Protein AF-X1MD65-F1 (afdb_monomer_lite)

Sequence (171 aa):
YKVIEGMVQEEEEKFIIIRPSGYHVSTRTSTGLEPIYVENWLPKVFAVSFVQEEMTKIQGGQSITKLEKDPKVLLIYIEVMGRELTQPKITFGIVYNIKSKRKQYYKFEHFMGSFIYSGKKIFQNISKVDYEDTYFSLKGKFKQINLFSIENSNDIREKIVEPMLKLYRKS

Structure (mmCIF, N/CA/C/O backbone):
data_AF-X1MD65-F1
#
_entry.id   AF-X1MD65-F1
#
loop_
_atom_site.group_PDB
_atom_site.id
_atom_site.type_symbol
_atom_site.label_atom_id
_atom_site.label_alt_id
_atom_site.label_comp_id
_atom_site.label_asym_id
_atom_site.label_entity_id
_atom_site.label_seq_id
_atom_site.pdbx_PDB_ins_code
_atom_site.Cartn_x
_atom_site.Cartn_y
_atom_site.Cartn_z
_atom_site.occupancy
_atom_site.B_iso_or_equiv
_atom_site.auth_seq_id
_atom_site.auth_comp_id
_atom_site.auth_asym_id
_atom_site.auth_atom_id
_atom_site.pdbx_PDB_model_num
ATOM 1 N N . TYR A 1 1 ? 6.211 8.545 -5.803 1.00 78.50 1 TYR A N 1
ATOM 2 C CA . TYR A 1 1 ? 5.170 8.575 -4.752 1.00 78.50 1 TYR A CA 1
ATOM 3 C C . TYR A 1 1 ? 4.662 9.988 -4.455 1.00 78.50 1 TYR A C 1
ATOM 5 O O . TYR A 1 1 ? 3.467 10.114 -4.266 1.00 78.50 1 TYR A O 1
ATOM 13 N N . LYS A 1 2 ? 5.493 11.048 -4.461 1.00 89.62 2 LYS A N 1
ATOM 14 C CA . LYS A 1 2 ? 5.031 12.438 -4.233 1.00 89.62 2 LYS A CA 1
ATOM 15 C C . LYS A 1 2 ? 3.969 12.941 -5.215 1.00 89.62 2 LYS A C 1
ATOM 17 O O . LYS A 1 2 ? 2.995 13.539 -4.791 1.00 89.62 2 LYS A O 1
ATOM 22 N N . VAL A 1 3 ? 4.117 12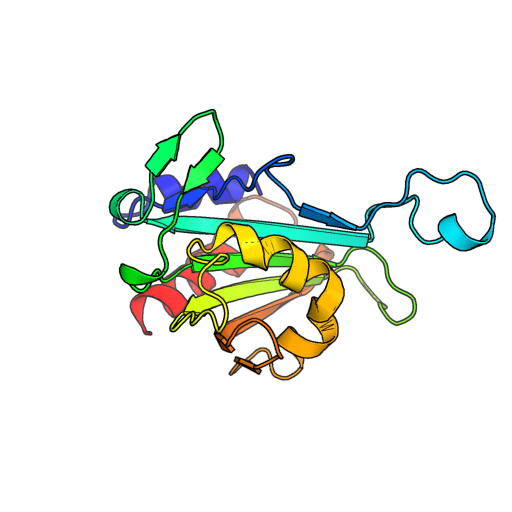.625 -6.501 1.00 91.31 3 VAL A N 1
ATOM 23 C CA . VAL A 1 3 ? 3.083 12.925 -7.507 1.00 91.31 3 VAL A CA 1
ATOM 24 C C . VAL A 1 3 ? 1.759 12.232 -7.161 1.00 91.31 3 VAL A C 1
ATOM 26 O O . VAL A 1 3 ? 0.706 12.848 -7.228 1.00 91.31 3 VAL A O 1
ATOM 29 N N . ILE A 1 4 ? 1.824 10.972 -6.718 1.00 94.19 4 ILE A N 1
ATOM 30 C CA . ILE A 1 4 ? 0.642 10.208 -6.300 1.00 94.19 4 ILE A CA 1
ATOM 31 C C . ILE A 1 4 ? 0.008 10.827 -5.053 1.00 94.19 4 ILE A C 1
ATOM 33 O O . ILE A 1 4 ? -1.204 10.954 -5.029 1.00 94.19 4 ILE A O 1
ATOM 37 N N . GLU A 1 5 ? 0.811 11.227 -4.059 1.00 93.62 5 GLU A N 1
ATOM 38 C CA . GLU A 1 5 ? 0.346 11.919 -2.845 1.00 93.62 5 GLU A CA 1
ATOM 39 C C . GLU A 1 5 ? -0.488 13.155 -3.195 1.00 93.62 5 GLU A C 1
ATOM 41 O O . GLU A 1 5 ? -1.608 13.262 -2.713 1.00 93.62 5 GLU A O 1
ATOM 46 N N . GLY A 1 6 ? 0.013 14.023 -4.085 1.00 94.38 6 GLY A N 1
ATOM 47 C CA . GLY A 1 6 ? -0.738 15.196 -4.547 1.00 94.38 6 GLY A CA 1
ATOM 48 C C . GLY A 1 6 ? -2.056 14.817 -5.226 1.00 94.38 6 GLY A C 1
ATOM 49 O O . GLY A 1 6 ? -3.103 15.332 -4.855 1.00 94.38 6 GLY A O 1
ATOM 50 N N . MET A 1 7 ? -2.024 13.842 -6.142 1.00 96.31 7 MET A N 1
ATOM 51 C CA . MET A 1 7 ? -3.225 13.391 -6.855 1.00 96.31 7 MET A CA 1
ATOM 52 C C . MET A 1 7 ? -4.295 12.824 -5.914 1.00 96.31 7 MET A C 1
ATOM 54 O O . MET A 1 7 ? -5.458 13.172 -6.046 1.00 96.31 7 MET A O 1
ATOM 58 N N . VAL A 1 8 ? -3.930 11.960 -4.958 1.00 96.31 8 VAL A N 1
ATOM 59 C CA . VAL A 1 8 ? -4.918 11.340 -4.051 1.00 96.31 8 VAL A CA 1
ATOM 60 C C . VAL A 1 8 ? -5.407 12.292 -2.955 1.00 96.31 8 VAL A C 1
ATOM 62 O O . VAL A 1 8 ? -6.457 12.051 -2.363 1.00 96.31 8 VAL A O 1
ATOM 65 N N . GLN A 1 9 ? -4.667 13.364 -2.674 1.00 94.88 9 GLN A N 1
ATOM 66 C CA . GLN A 1 9 ? -5.082 14.401 -1.731 1.00 94.88 9 GLN A CA 1
ATOM 67 C C . GLN A 1 9 ? -6.173 15.313 -2.319 1.00 94.88 9 GLN A C 1
ATOM 69 O O . GLN A 1 9 ? -6.990 15.842 -1.567 1.00 94.88 9 GLN A O 1
ATOM 74 N N . GLU A 1 10 ? -6.199 15.480 -3.644 1.00 94.31 10 GLU A N 1
ATOM 75 C CA . GLU A 1 10 ? -7.196 16.280 -4.373 1.00 94.31 10 GLU A CA 1
ATOM 76 C C . GLU A 1 10 ? -8.529 15.543 -4.602 1.00 94.31 10 GLU A C 1
ATOM 78 O O . GLU A 1 10 ? -9.516 16.158 -5.005 1.00 94.31 10 GLU A O 1
ATOM 83 N N . GLU A 1 11 ? -8.580 14.236 -4.337 1.00 95.62 11 GLU A N 1
ATOM 84 C CA . GLU A 1 11 ? -9.798 13.431 -4.456 1.00 95.62 11 GLU A CA 1
ATOM 85 C C . GLU A 1 11 ? -10.788 13.717 -3.314 1.00 95.62 11 GLU A C 1
ATOM 87 O O . GLU A 1 11 ? -10.408 14.155 -2.226 1.00 95.62 11 GLU A O 1
ATOM 92 N N . GLU A 1 12 ? -12.070 13.414 -3.538 1.00 93.12 12 GLU A N 1
ATOM 93 C CA . GLU A 1 12 ? -13.157 13.638 -2.571 1.00 93.12 12 GLU A CA 1
ATOM 94 C C . GLU A 1 12 ? -12.868 13.004 -1.200 1.00 93.12 12 GLU A C 1
ATOM 96 O O . GLU A 1 12 ? -13.140 13.600 -0.158 1.00 93.12 12 GLU A O 1
ATOM 101 N N . GLU A 1 13 ? -12.254 11.820 -1.199 1.00 94.56 13 GLU A N 1
ATOM 102 C CA . GLU A 1 13 ? -11.898 11.084 0.011 1.00 94.56 13 GLU A CA 1
ATOM 103 C C . GLU A 1 13 ? -10.711 11.678 0.795 1.00 94.56 13 GLU A C 1
ATOM 105 O O . GLU A 1 13 ? -10.462 11.238 1.920 1.00 94.56 13 GLU A O 1
ATOM 110 N N . LYS A 1 14 ? -9.978 12.649 0.224 1.00 95.00 14 LYS A N 1
ATOM 111 C CA . LYS A 1 14 ? -8.849 13.372 0.842 1.00 95.00 14 LYS A CA 1
ATOM 112 C C . LYS A 1 14 ? -7.846 12.445 1.527 1.00 95.00 14 LYS A C 1
ATOM 114 O O . LYS A 1 14 ? -7.725 12.384 2.755 1.00 95.00 14 LYS A O 1
ATOM 119 N N . PHE A 1 15 ? -7.118 11.679 0.723 1.00 97.25 15 PHE A N 1
ATOM 120 C CA . PHE A 1 15 ? -6.128 10.752 1.254 1.00 97.25 15 PHE A CA 1
ATOM 121 C C . PHE A 1 15 ? -4.872 11.484 1.737 1.00 97.25 15 PHE A C 1
ATOM 123 O O . PHE A 1 15 ? -4.360 12.383 1.074 1.00 97.25 15 PHE A O 1
ATOM 130 N N . ILE A 1 16 ? -4.316 11.025 2.858 1.00 95.50 16 ILE A N 1
ATOM 131 C CA . ILE A 1 16 ? -3.024 11.475 3.378 1.00 95.50 16 ILE A CA 1
ATOM 132 C C . ILE A 1 16 ? -2.036 10.312 3.463 1.00 95.50 16 ILE A C 1
ATOM 134 O O . ILE A 1 16 ? -2.413 9.154 3.669 1.00 95.50 16 ILE A O 1
ATOM 138 N N . ILE A 1 17 ? -0.745 10.616 3.315 1.00 94.94 17 ILE A N 1
ATOM 139 C CA . ILE A 1 17 ? 0.322 9.617 3.423 1.00 94.94 17 ILE A CA 1
ATOM 140 C C . ILE A 1 17 ? 0.440 9.078 4.855 1.00 94.94 17 ILE A C 1
ATOM 142 O O . ILE A 1 17 ? 0.455 9.829 5.834 1.00 94.94 17 ILE A O 1
ATOM 146 N N . ILE A 1 18 ? 0.591 7.762 4.974 1.00 93.44 18 ILE A N 1
ATOM 147 C CA . ILE A 1 18 ? 0.883 7.086 6.236 1.00 93.44 18 ILE A CA 1
ATOM 148 C C . ILE A 1 18 ? 2.377 7.200 6.548 1.00 93.44 18 ILE A C 1
ATOM 150 O O . ILE A 1 18 ? 3.231 6.832 5.742 1.00 93.44 18 ILE A O 1
ATOM 154 N N . ARG A 1 19 ? 2.694 7.675 7.754 1.00 89.56 19 ARG A N 1
ATOM 155 C CA . ARG A 1 19 ? 4.054 7.937 8.236 1.00 89.56 19 ARG A CA 1
ATOM 156 C C . ARG A 1 19 ? 4.374 7.013 9.421 1.00 89.56 19 ARG A C 1
ATOM 158 O O . ARG A 1 19 ? 4.054 7.374 10.555 1.00 89.56 19 ARG A O 1
ATOM 165 N N . PRO A 1 20 ? 4.958 5.820 9.203 1.00 83.69 20 PRO A N 1
ATOM 166 C CA . PRO A 1 20 ? 5.373 4.961 10.310 1.00 83.69 20 PRO A CA 1
ATOM 167 C C . PRO A 1 20 ? 6.520 5.604 11.111 1.00 83.69 20 PRO A C 1
ATOM 169 O O . PRO A 1 20 ? 7.155 6.554 10.655 1.00 83.69 20 PRO A O 1
ATOM 172 N N . SER A 1 21 ? 6.797 5.097 12.319 1.00 69.19 21 SER A N 1
ATOM 173 C CA . SER A 1 21 ? 7.938 5.550 13.128 1.00 69.19 21 SER A CA 1
ATOM 174 C C . SER A 1 21 ? 9.250 5.326 12.370 1.00 69.19 21 SER A C 1
ATOM 176 O O . SER A 1 21 ? 9.605 4.178 12.102 1.00 69.19 21 SER A O 1
ATOM 178 N N . GLY A 1 22 ? 9.958 6.407 12.031 1.00 63.12 22 GLY A N 1
ATOM 179 C CA . GLY A 1 22 ? 11.156 6.375 11.189 1.00 63.12 22 GLY A CA 1
ATOM 180 C C . GLY A 1 22 ? 10.906 7.015 9.822 1.00 63.12 22 GLY A C 1
ATOM 181 O O . GLY A 1 22 ? 10.607 8.204 9.742 1.00 63.12 22 GLY A O 1
ATOM 182 N N . TYR A 1 23 ? 11.052 6.243 8.742 1.00 50.84 23 TYR A N 1
ATOM 183 C CA . TYR A 1 23 ? 10.967 6.747 7.368 1.00 50.84 23 TYR A CA 1
ATOM 184 C C . TYR A 1 23 ? 9.537 6.726 6.807 1.00 50.84 23 TYR A C 1
ATOM 186 O O . TYR A 1 23 ? 8.814 5.743 6.949 1.00 50.84 23 TYR A O 1
ATOM 194 N N . HIS A 1 24 ? 9.158 7.780 6.072 1.00 51.72 24 HIS A N 1
ATOM 195 C CA . HIS A 1 24 ? 7.887 7.861 5.328 1.00 51.72 24 HIS A CA 1
ATOM 196 C C . HIS A 1 24 ? 7.744 6.800 4.228 1.00 51.72 24 HIS A C 1
ATOM 198 O O . HIS A 1 24 ? 6.638 6.491 3.795 1.00 51.72 24 HIS A O 1
ATOM 204 N N . VAL A 1 25 ? 8.871 6.253 3.776 1.00 56.94 25 VAL A N 1
ATOM 205 C CA . VAL A 1 25 ? 8.947 5.137 2.843 1.00 56.94 25 VAL A CA 1
ATOM 206 C C . VAL A 1 25 ? 9.687 4.031 3.559 1.00 56.94 25 VAL A C 1
ATOM 208 O O . VAL A 1 25 ? 10.818 4.226 4.000 1.00 56.94 25 VAL A O 1
ATOM 211 N N . SER A 1 26 ? 9.058 2.874 3.694 1.00 56.16 26 SER A N 1
ATOM 212 C CA . SER A 1 26 ? 9.741 1.747 4.302 1.00 56.16 26 SER A CA 1
ATOM 213 C C . SER A 1 26 ? 10.633 1.084 3.238 1.00 56.16 26 SER A C 1
ATOM 215 O O . SER A 1 26 ? 10.163 0.782 2.137 1.00 56.16 26 SER A O 1
ATOM 217 N N . THR A 1 27 ? 11.905 0.846 3.569 1.00 55.31 27 THR A N 1
ATOM 218 C CA . THR A 1 27 ? 12.913 0.238 2.685 1.00 55.31 27 THR A CA 1
ATOM 219 C C . THR A 1 27 ? 13.528 -1.012 3.315 1.00 55.31 27 THR A C 1
ATOM 221 O O . THR A 1 27 ? 13.577 -1.152 4.536 1.00 55.31 27 THR A O 1
ATOM 224 N N . ARG A 1 28 ? 14.019 -1.942 2.484 1.00 57.75 28 ARG A N 1
ATOM 225 C CA . ARG A 1 28 ? 14.876 -3.053 2.933 1.00 57.75 28 ARG A CA 1
ATOM 226 C C . ARG A 1 28 ? 16.335 -2.691 2.688 1.00 57.75 28 ARG A C 1
ATOM 228 O O . ARG A 1 28 ? 16.790 -2.836 1.555 1.00 57.75 28 ARG A O 1
ATOM 235 N N . THR A 1 29 ? 17.042 -2.257 3.731 1.00 51.66 29 THR A N 1
ATOM 236 C CA . THR A 1 29 ? 18.491 -2.004 3.689 1.00 51.66 29 THR A CA 1
ATOM 237 C C . THR A 1 29 ? 19.209 -2.543 4.934 1.00 51.66 29 THR A C 1
ATOM 239 O O . THR A 1 29 ? 18.603 -2.615 6.000 1.00 51.66 29 THR A O 1
ATOM 242 N N . SER A 1 30 ? 20.485 -2.922 4.818 1.00 52.06 30 SER A N 1
ATOM 243 C CA . SER A 1 30 ? 21.383 -3.250 5.940 1.00 52.06 30 SER A CA 1
ATOM 244 C C . SER A 1 30 ? 22.492 -2.205 6.059 1.00 52.06 30 SER A C 1
ATOM 246 O O . SER A 1 30 ? 22.954 -1.688 5.045 1.00 52.06 30 SER A O 1
ATOM 248 N N . THR A 1 31 ? 22.928 -1.922 7.287 1.00 54.22 31 THR A N 1
ATOM 249 C CA . THR A 1 31 ? 24.040 -1.009 7.609 1.00 54.22 31 THR A CA 1
ATOM 250 C C . THR A 1 31 ? 25.363 -1.735 7.887 1.00 54.22 31 THR A C 1
ATOM 252 O O . THR A 1 31 ? 26.364 -1.081 8.162 1.00 54.22 31 THR A O 1
ATOM 255 N N . GLY A 1 32 ? 25.385 -3.073 7.867 1.00 53.84 32 GLY A N 1
ATOM 256 C CA . GLY A 1 32 ? 26.583 -3.862 8.172 1.00 53.84 32 GLY A CA 1
ATOM 257 C C . GLY A 1 32 ? 27.540 -3.964 6.982 1.00 53.84 32 GLY A C 1
ATOM 258 O O . GLY A 1 32 ? 27.101 -4.215 5.862 1.00 53.84 32 GLY A O 1
ATOM 259 N N . LEU A 1 33 ? 28.845 -3.809 7.230 1.00 62.25 33 LEU A N 1
ATOM 260 C CA . LEU A 1 33 ? 29.905 -3.894 6.210 1.00 62.25 33 LEU A CA 1
ATOM 261 C C . LEU A 1 33 ? 30.326 -5.336 5.868 1.00 62.25 33 LEU A C 1
ATOM 263 O O . LEU A 1 33 ? 31.191 -5.555 5.024 1.00 62.25 33 LEU A O 1
ATOM 267 N N . GLU A 1 34 ? 29.730 -6.328 6.526 1.00 68.19 34 GLU A N 1
ATOM 268 C CA . GLU A 1 34 ? 30.048 -7.739 6.321 1.00 68.19 34 GLU A CA 1
ATOM 269 C C . GLU A 1 34 ? 29.556 -8.230 4.945 1.00 68.19 34 GLU A C 1
ATOM 271 O O . GLU A 1 34 ? 28.455 -7.859 4.522 1.00 68.19 34 GLU A O 1
ATOM 276 N N . PRO A 1 35 ? 30.299 -9.128 4.263 1.00 67.69 35 PRO A N 1
ATOM 277 C CA . PRO A 1 35 ? 29.924 -9.656 2.947 1.00 67.69 35 PRO A CA 1
ATOM 278 C C . PRO A 1 35 ? 28.499 -10.224 2.872 1.00 67.69 35 PRO A C 1
ATOM 280 O O . PRO A 1 35 ? 27.831 -10.100 1.847 1.00 67.69 35 PRO A O 1
ATOM 283 N N . ILE A 1 36 ? 27.998 -10.794 3.974 1.00 67.50 36 ILE A N 1
ATOM 284 C CA . ILE A 1 36 ? 26.637 -11.344 4.069 1.00 67.50 36 ILE A CA 1
ATOM 285 C C . ILE A 1 36 ? 25.541 -10.270 3.949 1.00 67.50 36 ILE A C 1
ATOM 287 O O . ILE A 1 36 ? 24.414 -10.567 3.552 1.00 67.50 36 ILE A O 1
ATOM 291 N N . TYR A 1 37 ? 25.860 -9.009 4.245 1.00 64.56 37 TYR A N 1
ATOM 292 C CA . TYR A 1 37 ? 24.922 -7.890 4.196 1.00 64.56 37 TYR A CA 1
ATOM 293 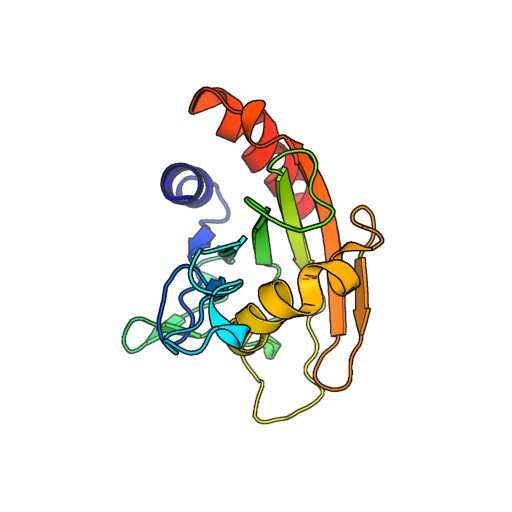C C . TYR A 1 37 ? 25.018 -7.047 2.933 1.00 64.56 37 TYR A C 1
ATOM 295 O O . TYR A 1 37 ? 24.114 -6.239 2.707 1.00 64.56 37 TYR A O 1
ATOM 303 N N . VAL A 1 38 ? 26.028 -7.274 2.088 1.00 64.00 38 VAL A N 1
ATOM 304 C CA . VAL A 1 38 ? 26.219 -6.569 0.809 1.00 64.00 38 VAL A CA 1
ATOM 305 C C . VAL A 1 38 ? 24.959 -6.635 -0.046 1.00 64.00 38 VAL A C 1
ATOM 307 O O . VAL A 1 38 ? 24.533 -5.635 -0.623 1.00 64.00 38 VAL A O 1
ATOM 310 N N . GLU A 1 39 ? 24.279 -7.786 -0.062 1.00 65.25 39 GLU A N 1
ATOM 311 C CA . GLU A 1 39 ? 23.039 -7.921 -0.822 1.00 65.25 39 GLU A CA 1
ATOM 312 C C . GLU A 1 39 ? 21.917 -7.000 -0.323 1.00 65.25 39 GLU A C 1
ATOM 314 O O . GLU A 1 39 ? 20.957 -6.800 -1.053 1.00 65.25 39 GLU A O 1
ATOM 319 N N . ASN A 1 40 ? 21.992 -6.444 0.886 1.00 67.69 40 ASN A N 1
ATOM 320 C CA . ASN A 1 40 ? 21.001 -5.531 1.452 1.00 67.69 40 ASN A CA 1
ATOM 321 C C . ASN A 1 40 ? 21.493 -4.072 1.482 1.00 67.69 40 ASN A C 1
ATOM 323 O O . ASN A 1 40 ? 20.820 -3.241 2.073 1.00 67.69 40 ASN A O 1
ATOM 327 N N . TRP A 1 41 ? 22.627 -3.712 0.878 1.00 68.75 41 TRP A N 1
ATOM 328 C CA . TRP A 1 41 ? 23.067 -2.306 0.856 1.00 68.75 41 TRP A CA 1
ATOM 329 C C . TRP A 1 41 ? 22.190 -1.416 -0.028 1.00 68.75 41 TRP A C 1
ATOM 331 O O . TRP A 1 41 ? 21.997 -0.239 0.269 1.00 68.75 41 TRP A O 1
ATOM 341 N N . LEU A 1 42 ? 21.620 -1.979 -1.096 1.00 69.88 42 LEU A N 1
ATOM 342 C CA 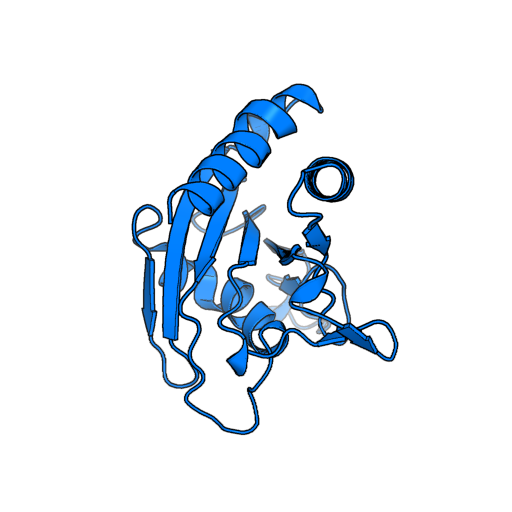. LEU A 1 42 ? 20.725 -1.257 -1.994 1.00 69.88 42 LEU A CA 1
ATOM 343 C C . LEU A 1 42 ? 19.255 -1.465 -1.604 1.00 69.88 42 LEU A C 1
ATOM 345 O O . LEU A 1 42 ? 18.850 -2.605 -1.346 1.00 69.88 42 LEU A O 1
ATOM 349 N N . PRO A 1 43 ? 18.425 -0.406 -1.621 1.00 69.19 43 PRO A N 1
ATOM 350 C CA . PRO A 1 43 ? 16.985 -0.543 -1.462 1.00 69.19 43 PRO A CA 1
ATOM 351 C C . PRO A 1 43 ? 16.398 -1.421 -2.572 1.00 69.19 43 PRO A C 1
ATOM 353 O O . PRO A 1 43 ? 16.385 -1.054 -3.745 1.00 69.19 43 PRO A O 1
ATOM 356 N N . LYS A 1 44 ? 15.882 -2.592 -2.199 1.00 82.19 44 LYS A N 1
ATOM 357 C CA . LYS A 1 44 ? 15.238 -3.517 -3.151 1.00 82.19 44 LYS A CA 1
ATOM 358 C C . LYS A 1 44 ? 13.761 -3.225 -3.361 1.00 82.19 44 LYS A C 1
ATOM 360 O O . LYS A 1 44 ? 13.203 -3.524 -4.416 1.00 82.19 44 LYS A O 1
ATOM 365 N N . VAL A 1 45 ? 13.135 -2.699 -2.315 1.00 87.12 45 VAL A N 1
ATOM 366 C CA . VAL A 1 45 ? 11.690 -2.612 -2.168 1.00 87.12 45 VAL A CA 1
ATOM 367 C C . VAL A 1 45 ? 11.332 -1.322 -1.451 1.00 87.12 45 VAL A C 1
ATOM 369 O O . VAL A 1 45 ? 11.966 -0.980 -0.451 1.00 87.12 45 VAL A O 1
ATOM 372 N N . PHE A 1 46 ? 10.281 -0.668 -1.935 1.00 88.19 46 PHE A N 1
ATOM 373 C CA . PHE A 1 46 ? 9.669 0.499 -1.316 1.00 88.19 46 PHE A CA 1
ATOM 374 C C . PHE A 1 46 ? 8.184 0.238 -1.098 1.00 88.19 46 PHE A C 1
ATOM 376 O O . PHE A 1 46 ? 7.499 -0.225 -2.008 1.00 88.19 46 PHE A O 1
ATOM 383 N N . ALA A 1 47 ? 7.678 0.572 0.085 1.00 91.94 47 ALA A N 1
ATOM 384 C CA . ALA A 1 47 ? 6.248 0.555 0.371 1.00 91.94 47 ALA A CA 1
ATOM 385 C C . ALA A 1 47 ? 5.786 1.943 0.820 1.00 91.94 47 ALA A C 1
ATOM 387 O O . ALA A 1 47 ? 6.395 2.548 1.708 1.00 91.94 47 ALA A O 1
ATOM 388 N N . VAL A 1 48 ? 4.713 2.434 0.201 1.00 93.94 48 VAL A N 1
ATOM 389 C CA . VAL A 1 48 ? 4.057 3.703 0.530 1.00 93.94 48 VAL A CA 1
ATOM 390 C C . VAL A 1 48 ? 2.563 3.462 0.636 1.00 93.94 48 VAL A C 1
ATOM 392 O O . VAL A 1 48 ? 1.983 2.804 -0.227 1.00 93.94 48 VAL A O 1
ATOM 395 N N . SER A 1 49 ? 1.948 4.020 1.673 1.00 96.00 49 SER A N 1
ATOM 396 C CA . SER A 1 49 ? 0.531 3.821 1.950 1.00 96.00 49 SER A CA 1
ATOM 397 C C . SER A 1 49 ? -0.182 5.144 2.178 1.00 96.00 49 SER A C 1
ATOM 399 O O . SER A 1 49 ? 0.416 6.088 2.695 1.00 96.00 49 SER A O 1
ATOM 401 N N . PHE A 1 50 ? -1.465 5.190 1.833 1.00 97.00 50 PHE A N 1
ATOM 402 C CA . PHE A 1 50 ? -2.335 6.344 2.025 1.00 97.00 50 PHE A CA 1
ATOM 403 C C . PHE A 1 50 ? -3.648 5.910 2.661 1.00 97.00 50 PHE A C 1
ATOM 405 O O . PHE A 1 50 ? -4.149 4.816 2.401 1.00 97.00 50 PHE A O 1
ATOM 412 N N . VAL A 1 51 ? -4.220 6.771 3.487 1.00 97.19 51 VAL A N 1
ATOM 413 C CA . VAL A 1 51 ? -5.511 6.539 4.139 1.00 97.19 51 VAL A CA 1
ATOM 414 C C . VAL A 1 51 ? -6.298 7.840 4.149 1.00 97.19 51 VAL A C 1
ATOM 416 O O . VAL A 1 51 ? -5.696 8.910 4.097 1.00 97.19 51 VAL A O 1
ATOM 419 N N . GLN A 1 52 ? -7.625 7.759 4.192 1.00 96.88 52 GLN A N 1
ATOM 420 C CA . GLN A 1 52 ? -8.468 8.940 4.372 1.00 96.88 52 GLN A CA 1
ATOM 421 C C . GLN A 1 52 ? -8.046 9.716 5.619 1.00 96.88 52 GLN A C 1
ATOM 423 O O . GLN A 1 52 ? -7.765 9.116 6.664 1.00 96.88 52 GLN A O 1
ATOM 428 N N . GLU A 1 53 ? -8.023 11.041 5.505 1.00 94.62 53 GLU A N 1
ATOM 429 C CA . GLU A 1 53 ? -7.572 11.939 6.567 1.00 94.62 53 GLU A CA 1
ATOM 430 C C . GLU A 1 53 ? -8.264 11.657 7.911 1.00 94.62 53 GLU A C 1
ATOM 432 O O . GLU A 1 53 ? -7.607 11.530 8.943 1.00 94.62 53 GLU A O 1
ATOM 437 N N . GLU A 1 54 ? -9.579 11.436 7.897 1.00 94.69 54 GLU A N 1
ATOM 438 C CA . GLU A 1 54 ? -10.392 11.170 9.092 1.00 94.69 54 GLU A CA 1
ATOM 439 C C . GLU A 1 54 ? -10.049 9.857 9.827 1.00 94.69 54 GLU A C 1
ATOM 441 O O . GLU A 1 54 ? -10.321 9.687 11.027 1.00 94.69 54 GLU A O 1
ATOM 446 N N . MET A 1 55 ? -9.413 8.910 9.134 1.00 95.38 55 MET A N 1
ATOM 447 C CA . MET A 1 55 ? -9.082 7.585 9.666 1.00 95.38 55 MET A CA 1
ATOM 448 C C . MET A 1 55 ? -7.782 7.579 10.463 1.00 95.38 55 MET A C 1
ATOM 450 O O . MET A 1 55 ? -7.519 6.637 11.216 1.00 95.38 55 MET A O 1
ATOM 454 N N . THR A 1 56 ? -6.991 8.642 10.369 1.00 95.44 56 THR A N 1
ATOM 455 C CA . THR A 1 56 ? -5.688 8.731 11.019 1.00 95.44 56 THR A CA 1
ATOM 456 C C . THR A 1 56 ? -5.525 10.045 11.774 1.00 95.44 56 THR A C 1
ATOM 458 O O . THR A 1 56 ? -6.349 10.951 11.707 1.00 95.44 56 THR A O 1
ATOM 461 N N . LYS A 1 57 ? -4.480 10.119 12.590 1.00 94.94 57 LYS A N 1
ATOM 462 C CA . LYS A 1 57 ? -4.052 11.346 13.262 1.00 94.94 57 LYS A CA 1
ATOM 463 C C . LYS A 1 57 ? -2.545 11.436 13.155 1.00 94.94 57 LYS A C 1
ATOM 465 O O . LYS A 1 57 ? -1.866 10.414 13.241 1.00 94.94 57 LYS A O 1
ATOM 470 N N . ILE A 1 58 ? -2.031 12.650 13.012 1.00 91.62 58 ILE A N 1
ATOM 471 C CA . ILE A 1 58 ? -0.592 12.894 13.031 1.00 91.62 58 ILE A CA 1
ATOM 472 C C . ILE A 1 58 ? -0.197 13.301 14.451 1.00 91.62 58 ILE A C 1
ATOM 474 O O . ILE A 1 58 ? -0.696 14.291 14.978 1.00 91.62 58 ILE A O 1
ATOM 478 N N . GLN A 1 59 ? 0.703 12.543 15.074 1.00 89.44 59 GLN A N 1
ATOM 479 C CA . GLN A 1 59 ? 1.241 12.835 16.401 1.00 89.44 59 GLN A CA 1
ATOM 480 C C . GLN A 1 59 ? 2.753 12.607 16.393 1.00 89.44 59 GLN A C 1
ATOM 482 O O . GLN A 1 59 ? 3.226 11.544 15.995 1.00 89.44 59 GLN A O 1
ATOM 487 N N . GLY A 1 60 ? 3.528 13.621 16.796 1.00 84.88 60 GLY A N 1
ATOM 488 C CA . GLY A 1 60 ? 4.996 13.545 16.789 1.00 84.88 60 GLY A CA 1
ATOM 489 C C . GLY A 1 60 ? 5.589 13.239 15.405 1.00 84.88 60 GLY A C 1
ATOM 490 O O . GLY A 1 60 ? 6.566 12.505 15.306 1.00 84.88 60 GLY A O 1
ATOM 491 N N . GLY A 1 61 ? 4.951 13.724 14.331 1.00 84.44 61 GLY A N 1
ATOM 492 C CA . GLY A 1 61 ? 5.365 13.474 12.942 1.00 84.44 61 GLY A CA 1
ATOM 493 C C . GLY A 1 61 ? 4.990 12.096 12.378 1.00 84.44 61 GLY A C 1
ATOM 494 O O . GLY A 1 61 ? 5.225 11.846 11.195 1.00 84.44 61 GLY A O 1
ATOM 495 N N . GLN A 1 62 ? 4.377 11.226 13.183 1.00 89.69 62 GLN A N 1
ATOM 496 C CA . GLN A 1 62 ? 3.941 9.888 12.782 1.00 89.69 62 GLN A CA 1
ATOM 497 C C . GLN A 1 62 ? 2.430 9.832 12.586 1.00 89.69 62 GLN A C 1
ATOM 499 O O . GLN A 1 62 ? 1.682 10.514 13.285 1.00 89.69 62 GLN A O 1
ATOM 504 N N . SER A 1 63 ? 1.985 8.966 11.684 1.00 92.81 63 SER A N 1
ATOM 505 C CA . SER A 1 63 ? 0.580 8.599 11.557 1.00 92.81 63 SER A CA 1
ATOM 506 C C . SER A 1 63 ? 0.203 7.576 12.631 1.00 92.81 63 SER A C 1
ATOM 508 O O . SER A 1 63 ? 0.990 6.698 13.009 1.00 92.81 63 SER A O 1
ATOM 510 N N . ILE A 1 64 ? -1.015 7.709 13.145 1.00 94.94 64 ILE A N 1
ATOM 511 C CA . ILE A 1 64 ? -1.634 6.767 14.073 1.00 94.94 64 ILE A CA 1
ATOM 512 C C . ILE A 1 64 ? -2.977 6.353 13.480 1.00 94.94 64 ILE A C 1
ATOM 514 O O . ILE A 1 64 ? -4.026 6.926 13.786 1.00 94.94 64 ILE A O 1
ATOM 518 N N . THR A 1 65 ? -2.934 5.333 12.628 1.00 96.62 65 THR A N 1
ATOM 519 C CA . THR A 1 65 ? -4.113 4.787 11.951 1.00 96.62 65 THR A CA 1
ATOM 520 C C . THR A 1 65 ? -4.624 3.579 12.734 1.00 96.62 65 THR A C 1
ATOM 522 O O . THR A 1 65 ? -4.138 2.459 12.562 1.00 96.62 65 THR A O 1
ATOM 525 N N . LYS A 1 66 ? -5.566 3.805 13.658 1.00 96.19 66 LYS A N 1
ATOM 526 C CA . LYS A 1 66 ? -6.094 2.751 14.544 1.00 96.19 66 LYS A CA 1
ATOM 527 C C . LYS A 1 66 ? -6.878 1.697 13.759 1.00 96.19 66 LYS A C 1
ATOM 529 O O . LYS A 1 66 ? -7.776 2.047 13.000 1.00 96.19 66 LYS A O 1
ATOM 534 N N . LEU A 1 67 ? -6.605 0.418 14.022 1.00 95.69 67 LEU A N 1
ATOM 535 C CA . LEU A 1 67 ? -7.313 -0.698 13.375 1.00 95.69 67 LEU A CA 1
ATOM 536 C C . LEU A 1 67 ? -8.791 -0.788 13.772 1.00 95.69 67 LEU A C 1
ATOM 538 O O . LEU A 1 67 ? -9.596 -1.284 12.999 1.00 95.69 67 LEU A O 1
ATOM 542 N N . GLU A 1 68 ? -9.155 -0.285 14.954 1.00 92.81 68 GLU A N 1
ATOM 543 C CA . GLU A 1 68 ? -10.540 -0.248 15.456 1.00 92.81 68 GLU A CA 1
ATOM 544 C C . GLU A 1 68 ? -11.491 0.533 14.542 1.00 92.81 68 GLU A C 1
ATOM 546 O O . GLU A 1 68 ? -12.693 0.298 14.566 1.00 92.81 68 GLU A O 1
ATOM 551 N N . LYS A 1 69 ? -10.954 1.451 13.730 1.00 92.56 69 LYS A N 1
ATOM 552 C CA . LYS A 1 69 ? -11.729 2.188 12.732 1.00 92.56 69 LYS A CA 1
ATOM 553 C C . LYS A 1 69 ? -11.986 1.381 11.452 1.00 92.56 69 LYS A C 1
ATOM 555 O O . LYS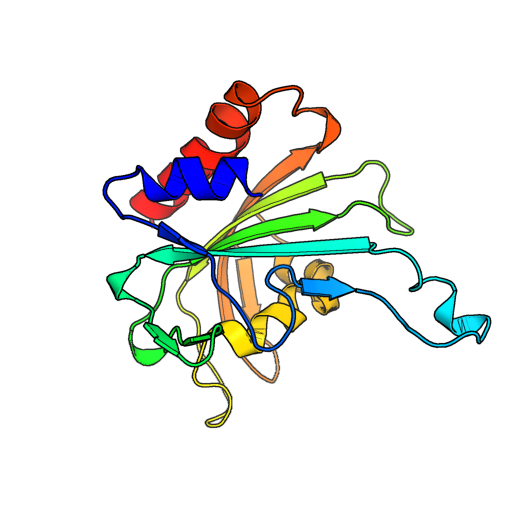 A 1 69 ? -12.607 1.912 10.550 1.00 92.56 69 LYS A O 1
ATOM 560 N N . ASP A 1 70 ? -11.474 0.154 11.348 1.00 94.81 70 ASP A N 1
ATOM 561 C CA . ASP A 1 70 ? -11.442 -0.655 10.120 1.00 94.81 70 ASP A CA 1
ATOM 562 C C . ASP A 1 70 ? -10.905 0.126 8.899 1.00 94.81 70 ASP A C 1
ATOM 564 O O . ASP A 1 70 ? -11.607 0.348 7.910 1.00 94.81 70 ASP A O 1
ATOM 568 N N . PRO A 1 71 ? -9.653 0.623 8.964 1.00 95.88 71 PRO A N 1
ATOM 569 C CA . PRO A 1 71 ? -9.110 1.470 7.915 1.00 95.88 71 PRO A CA 1
ATOM 570 C C . PRO A 1 71 ? -8.949 0.704 6.598 1.00 95.88 71 PRO A C 1
ATOM 572 O O . PRO A 1 71 ? -8.282 -0.333 6.532 1.00 95.88 71 PRO A O 1
ATOM 575 N N . LYS A 1 72 ? -9.481 1.285 5.519 1.00 96.75 72 LYS A N 1
ATOM 576 C CA . LYS A 1 72 ? -9.158 0.906 4.141 1.00 96.75 72 LYS A CA 1
ATOM 577 C C . LYS A 1 72 ? -7.978 1.751 3.660 1.00 96.75 72 LYS A C 1
ATOM 579 O O . LYS A 1 72 ? -8.054 2.977 3.636 1.00 96.75 72 LYS A O 1
ATOM 584 N N . VAL A 1 73 ? -6.887 1.092 3.288 1.00 97.56 73 VAL A N 1
ATOM 585 C CA . VAL A 1 73 ? -5.595 1.726 2.996 1.00 97.56 73 VAL A CA 1
ATOM 586 C C . VAL A 1 73 ? -5.234 1.516 1.532 1.00 97.56 73 VAL A C 1
ATOM 588 O O . VAL A 1 73 ? -5.268 0.390 1.040 1.00 97.56 73 VAL A O 1
ATOM 591 N N . LEU A 1 74 ? -4.852 2.585 0.839 1.00 98.19 74 LEU A N 1
ATOM 592 C CA . LEU A 1 74 ? -4.199 2.496 -0.464 1.00 98.19 74 LEU A CA 1
ATOM 593 C C . LEU A 1 74 ? -2.742 2.105 -0.234 1.00 98.19 74 LEU A C 1
ATOM 595 O O . LEU A 1 74 ? -2.066 2.743 0.568 1.00 98.19 74 LEU A O 1
ATOM 599 N N . LEU A 1 75 ? -2.247 1.083 -0.923 1.00 97.25 75 LEU A N 1
ATOM 600 C CA . LEU A 1 75 ? -0.868 0.619 -0.794 1.00 97.25 75 LEU A CA 1
ATOM 601 C C . LEU A 1 75 ? -0.214 0.563 -2.169 1.00 97.25 75 LEU A C 1
ATOM 603 O O . LEU A 1 75 ? -0.757 -0.025 -3.104 1.00 97.25 75 LEU A O 1
ATOM 607 N N . ILE A 1 76 ? 0.985 1.130 -2.256 1.00 96.62 76 ILE A N 1
ATOM 608 C CA . ILE A 1 76 ? 1.878 1.051 -3.406 1.00 96.62 76 ILE A CA 1
ATOM 609 C C . ILE A 1 76 ? 3.176 0.395 -2.953 1.00 96.62 76 ILE A C 1
ATOM 611 O O . ILE A 1 76 ? 3.838 0.846 -2.020 1.00 96.62 76 ILE A O 1
ATOM 615 N N . TYR A 1 77 ? 3.537 -0.670 -3.647 1.00 94.69 77 TYR A N 1
ATOM 616 C CA . TYR A 1 77 ? 4.671 -1.526 -3.377 1.00 94.69 77 TYR A CA 1
ATOM 617 C C . TYR A 1 77 ? 5.529 -1.629 -4.637 1.00 94.69 77 TYR A C 1
ATOM 619 O O . TYR A 1 77 ? 5.077 -2.122 -5.668 1.00 94.69 77 TYR A O 1
ATOM 627 N N . ILE A 1 78 ? 6.757 -1.127 -4.574 1.00 93.12 78 ILE A N 1
ATOM 628 C CA . ILE A 1 78 ? 7.663 -1.032 -5.719 1.00 93.12 78 ILE A CA 1
ATOM 629 C C . ILE A 1 78 ? 8.837 -1.968 -5.472 1.00 93.12 78 ILE A C 1
ATOM 631 O O . ILE A 1 78 ? 9.579 -1.779 -4.509 1.00 93.12 78 ILE A O 1
ATOM 635 N N . GLU A 1 79 ? 9.024 -2.945 -6.353 1.00 91.44 79 GLU A N 1
ATOM 636 C CA . GLU A 1 79 ? 10.197 -3.821 -6.367 1.00 91.44 79 GLU A CA 1
ATOM 637 C C . GLU A 1 79 ? 11.132 -3.354 -7.482 1.00 91.44 79 GLU A C 1
ATOM 639 O O . GLU A 1 79 ? 10.743 -3.343 -8.650 1.00 91.44 79 GLU A O 1
ATOM 644 N N . VAL A 1 80 ? 12.356 -2.957 -7.128 1.00 88.31 80 VAL A N 1
ATOM 645 C CA . VAL A 1 80 ? 13.349 -2.431 -8.083 1.00 88.31 80 VAL A CA 1
ATOM 646 C C . VAL A 1 80 ? 14.416 -3.469 -8.407 1.00 88.31 80 VAL A C 1
ATOM 648 O O . VAL A 1 80 ? 14.887 -3.537 -9.537 1.00 88.31 80 VAL A O 1
ATOM 651 N N . MET A 1 81 ? 14.790 -4.303 -7.434 1.00 80.81 81 MET A N 1
ATOM 652 C CA . MET A 1 81 ? 15.822 -5.326 -7.609 1.00 80.81 81 MET A CA 1
ATOM 653 C C . MET A 1 81 ? 15.488 -6.585 -6.807 1.00 80.81 81 MET A C 1
ATOM 655 O O . MET A 1 81 ? 15.052 -6.516 -5.659 1.00 80.81 81 MET A O 1
ATOM 659 N N . GLY A 1 82 ? 15.762 -7.757 -7.376 1.00 75.88 82 GLY A N 1
ATOM 660 C CA . GLY A 1 82 ? 15.595 -9.046 -6.708 1.00 75.88 82 GLY A CA 1
ATOM 661 C C . GLY A 1 82 ? 16.166 -10.181 -7.553 1.00 75.88 82 GLY A C 1
ATOM 662 O O . GLY A 1 82 ? 16.220 -10.062 -8.769 1.00 75.88 82 GLY A O 1
ATOM 663 N N . ARG A 1 83 ? 16.580 -11.291 -6.922 1.00 72.19 83 ARG A N 1
ATOM 664 C CA . ARG A 1 83 ? 17.213 -12.428 -7.629 1.00 72.19 83 ARG A CA 1
ATOM 665 C C . ARG A 1 83 ? 16.338 -13.020 -8.745 1.00 72.19 83 ARG A C 1
ATOM 667 O O . ARG A 1 83 ? 16.865 -13.517 -9.724 1.00 72.19 83 ARG A O 1
ATOM 674 N N . GLU A 1 84 ? 15.020 -12.955 -8.580 1.00 79.31 84 GLU A N 1
ATOM 675 C CA . GLU A 1 84 ? 14.019 -13.481 -9.525 1.00 79.31 84 GLU A CA 1
ATOM 676 C C . GLU A 1 84 ? 13.299 -12.361 -10.297 1.00 79.31 84 GLU A C 1
ATOM 678 O O . GLU A 1 84 ? 12.324 -12.612 -11.002 1.00 79.31 84 GLU A O 1
ATOM 683 N N . LEU A 1 85 ? 13.716 -11.104 -10.115 1.00 82.75 85 LEU A N 1
ATOM 684 C CA . LEU A 1 85 ? 13.050 -9.958 -10.717 1.00 82.75 85 LEU A CA 1
ATOM 685 C C . LEU A 1 85 ? 13.666 -9.683 -12.090 1.00 82.75 85 LEU A C 1
ATOM 687 O O . LEU A 1 85 ? 14.798 -9.219 -12.178 1.00 82.75 85 LEU A O 1
ATOM 691 N N . THR A 1 86 ? 12.913 -9.955 -13.154 1.00 84.56 86 THR A N 1
ATOM 692 C CA . THR A 1 86 ? 13.355 -9.688 -14.531 1.00 84.56 86 THR A CA 1
ATOM 693 C C . THR A 1 86 ? 13.299 -8.202 -14.876 1.00 84.56 86 THR A C 1
ATOM 695 O O . THR A 1 86 ? 14.160 -7.711 -15.601 1.00 84.56 86 THR A O 1
ATOM 698 N N . GLN A 1 87 ? 12.303 -7.479 -14.352 1.00 90.38 87 GLN A N 1
ATOM 699 C CA . GLN A 1 87 ? 12.123 -6.038 -14.534 1.00 90.38 87 GLN A CA 1
ATOM 700 C C . GLN A 1 87 ? 11.507 -5.403 -13.275 1.00 90.38 87 GLN A C 1
ATOM 702 O O . GLN A 1 87 ? 10.688 -6.053 -12.613 1.00 90.38 87 GLN A O 1
ATOM 707 N N . PRO A 1 88 ? 11.856 -4.145 -12.941 1.00 92.31 88 PRO A N 1
ATOM 708 C CA . PRO A 1 88 ? 11.225 -3.410 -11.853 1.00 92.31 88 PRO A CA 1
ATOM 709 C C . PRO A 1 88 ? 9.710 -3.311 -12.032 1.00 92.31 88 PRO A C 1
ATOM 711 O O . PRO A 1 88 ? 9.207 -3.091 -13.133 1.00 92.31 88 PRO A O 1
ATOM 714 N N . LYS A 1 89 ? 8.959 -3.452 -10.944 1.00 94.81 89 LYS A N 1
ATOM 715 C CA . LYS A 1 89 ? 7.496 -3.533 -11.001 1.00 94.81 89 LYS A CA 1
ATOM 716 C C . LYS A 1 89 ? 6.837 -2.770 -9.864 1.00 94.81 89 LYS A C 1
ATOM 718 O O . LYS A 1 89 ? 7.381 -2.659 -8.765 1.00 94.81 89 LYS A O 1
ATOM 723 N N . ILE A 1 90 ? 5.641 -2.271 -10.145 1.00 95.56 90 ILE A N 1
ATOM 724 C CA . ILE A 1 90 ? 4.770 -1.593 -9.192 1.00 95.56 90 ILE A CA 1
ATOM 725 C C . ILE A 1 90 ? 3.562 -2.493 -8.958 1.00 95.56 90 ILE A C 1
ATOM 727 O O . ILE A 1 90 ? 2.782 -2.743 -9.876 1.00 95.56 90 ILE A O 1
ATOM 731 N N . THR A 1 91 ? 3.390 -2.946 -7.724 1.00 96.56 91 THR A N 1
ATOM 732 C CA . THR A 1 91 ? 2.158 -3.559 -7.229 1.00 96.56 91 THR A CA 1
ATOM 733 C C . THR A 1 91 ? 1.394 -2.499 -6.447 1.00 96.56 91 THR A C 1
ATOM 735 O O . THR A 1 91 ? 1.943 -1.889 -5.535 1.00 96.56 91 THR A O 1
ATOM 738 N N . PHE A 1 92 ? 0.136 -2.248 -6.785 1.00 97.81 92 PHE A N 1
ATOM 739 C CA . PHE A 1 92 ? -0.651 -1.199 -6.140 1.00 97.81 92 PHE A CA 1
ATOM 740 C C . PHE A 1 92 ? -2.111 -1.611 -5.991 1.00 97.81 92 PHE A C 1
ATOM 742 O O . PHE A 1 92 ? -2.617 -2.436 -6.753 1.00 97.81 92 PHE A O 1
ATOM 749 N N . GLY A 1 93 ? -2.797 -1.062 -4.997 1.00 97.88 93 GLY A N 1
ATOM 750 C CA . GLY A 1 93 ? -4.174 -1.438 -4.719 1.00 97.88 93 GLY A CA 1
ATOM 751 C C . GLY A 1 93 ? -4.611 -1.050 -3.324 1.00 97.88 93 GLY A C 1
ATOM 752 O O . GLY A 1 93 ? -4.154 -0.049 -2.776 1.00 97.88 93 GLY A O 1
ATOM 753 N N . ILE A 1 94 ? -5.506 -1.856 -2.763 1.00 97.69 94 ILE A N 1
ATOM 754 C CA . ILE A 1 94 ? -6.092 -1.599 -1.451 1.00 97.69 94 ILE A CA 1
ATOM 755 C C . ILE A 1 94 ? -5.848 -2.746 -0.478 1.00 97.69 94 ILE A C 1
ATOM 757 O O . ILE A 1 94 ? -5.868 -3.921 -0.853 1.00 97.69 94 ILE A O 1
ATOM 761 N N . VAL A 1 95 ? -5.702 -2.377 0.787 1.00 97.44 95 VAL A N 1
ATOM 762 C CA . VAL A 1 95 ? -5.712 -3.255 1.954 1.00 97.44 95 VAL A CA 1
ATOM 763 C C . VAL A 1 95 ? -6.933 -2.906 2.803 1.00 97.44 95 VAL A C 1
ATOM 765 O O . VAL A 1 95 ? -7.238 -1.730 2.993 1.00 97.44 95 VAL A O 1
ATOM 768 N N . TYR A 1 96 ? -7.639 -3.913 3.310 1.00 97.12 96 TYR A N 1
ATOM 769 C CA . TYR A 1 96 ? -8.823 -3.745 4.157 1.00 97.12 96 TYR A CA 1
ATOM 770 C C . TYR A 1 96 ? -9.012 -4.946 5.093 1.00 97.12 96 TYR A C 1
ATOM 772 O O . TYR A 1 96 ? -8.332 -5.966 4.939 1.00 97.12 96 TYR A O 1
ATOM 780 N N . ASN A 1 97 ? -9.945 -4.838 6.051 1.00 96.50 97 ASN A N 1
ATOM 781 C CA . ASN A 1 97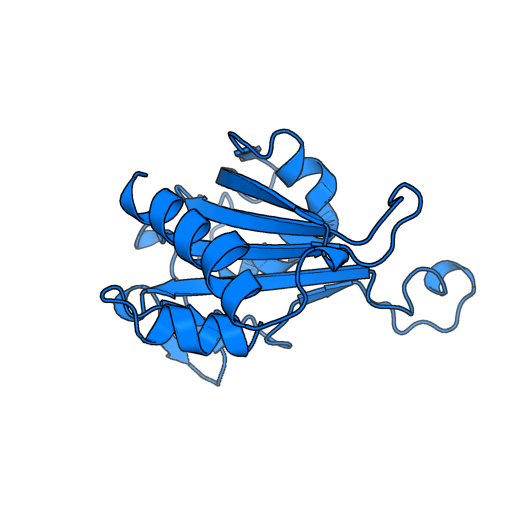 ? -10.239 -5.880 7.041 1.00 96.50 97 ASN A CA 1
ATOM 782 C C . ASN A 1 97 ? -8.966 -6.329 7.785 1.00 96.50 97 ASN A C 1
ATOM 784 O O . ASN A 1 97 ? -8.604 -7.509 7.807 1.00 96.50 97 ASN A O 1
ATOM 788 N N . ILE A 1 98 ? -8.244 -5.347 8.324 1.00 96.25 98 ILE A N 1
ATOM 789 C CA . ILE A 1 98 ? -6.919 -5.521 8.921 1.00 96.25 98 ILE A CA 1
ATOM 790 C C . ILE A 1 98 ? -7.095 -5.868 10.393 1.00 96.25 98 ILE A C 1
ATOM 792 O O . ILE A 1 98 ? -7.543 -5.038 11.184 1.00 96.25 98 ILE A O 1
ATOM 796 N N . LYS A 1 99 ? -6.708 -7.082 10.784 1.00 96.12 99 LYS A N 1
ATOM 797 C CA . LYS A 1 99 ? -6.857 -7.553 12.164 1.00 96.12 99 LYS A CA 1
ATOM 798 C C . LYS A 1 99 ? -5.513 -7.891 12.767 1.00 96.12 99 LYS A C 1
ATOM 800 O O . LYS A 1 99 ? -4.766 -8.703 12.226 1.00 96.12 99 LYS A O 1
ATOM 805 N N . SER A 1 100 ? -5.246 -7.318 13.931 1.00 95.94 100 SER A N 1
ATOM 806 C CA . SER A 1 100 ? -4.100 -7.692 14.748 1.00 95.94 100 SER A CA 1
ATOM 807 C C . SER A 1 100 ? -4.425 -8.872 15.653 1.00 95.94 100 SER A C 1
ATOM 809 O O . SER A 1 100 ? -5.494 -8.921 16.260 1.00 95.94 100 SER A O 1
ATOM 811 N N . LYS A 1 101 ? -3.465 -9.783 15.809 1.00 94.75 101 LYS A N 1
ATOM 812 C CA . LYS A 1 101 ? -3.513 -10.871 16.797 1.00 94.75 101 LYS A CA 1
ATOM 813 C C . LYS A 1 101 ? -2.805 -10.507 18.105 1.00 94.75 101 LYS A C 1
ATOM 815 O O . LYS A 1 101 ? -2.803 -11.298 19.045 1.00 94.75 101 LYS A O 1
ATOM 820 N N . ARG A 1 102 ? -2.183 -9.321 18.189 1.00 92.19 102 ARG A N 1
ATOM 821 C CA . ARG A 1 102 ? -1.445 -8.848 19.373 1.00 92.19 102 ARG A CA 1
ATOM 822 C C . ARG A 1 102 ? -1.894 -7.455 19.796 1.00 92.19 102 ARG A C 1
ATOM 824 O O . ARG A 1 102 ? -1.847 -6.518 19.004 1.00 92.19 102 ARG A O 1
ATOM 831 N N . LYS A 1 103 ? -2.214 -7.284 21.084 1.00 88.69 103 LYS A N 1
ATOM 832 C CA . LYS A 1 103 ? -2.693 -6.005 21.649 1.00 88.69 103 LYS A CA 1
ATOM 833 C C . LYS A 1 103 ? -1.738 -4.829 21.400 1.00 88.69 103 LYS A C 1
ATOM 835 O O . LYS A 1 103 ? -2.190 -3.726 21.126 1.00 88.69 103 LYS A O 1
ATOM 840 N N . GLN A 1 104 ? -0.425 -5.067 21.436 1.00 90.06 104 GLN A N 1
ATOM 841 C CA . GLN A 1 104 ? 0.577 -4.027 21.164 1.00 90.06 104 GLN A CA 1
ATOM 842 C C . GLN A 1 104 ? 0.549 -3.504 19.717 1.00 90.06 104 GLN A C 1
ATOM 844 O O . GLN A 1 104 ? 0.997 -2.390 19.457 1.00 90.06 104 GLN A O 1
ATOM 849 N N . TYR A 1 105 ? 0.004 -4.276 18.770 1.00 90.50 105 TYR A N 1
ATOM 850 C CA . TYR A 1 105 ? -0.074 -3.896 17.364 1.00 90.50 105 TYR A CA 1
ATOM 851 C C . TYR A 1 105 ? -1.467 -3.372 17.012 1.00 90.50 105 TYR A C 1
ATOM 853 O O . TYR A 1 105 ? -2.232 -4.032 16.324 1.00 90.50 105 TYR A O 1
ATOM 861 N N . TYR A 1 106 ? -1.801 -2.183 17.511 1.00 92.38 106 TYR A N 1
ATOM 862 C CA . TYR A 1 106 ? -3.144 -1.589 17.385 1.00 92.38 106 TYR A CA 1
ATOM 863 C C . TYR A 1 106 ? -3.288 -0.554 16.252 1.00 92.38 106 TYR A C 1
ATOM 865 O O . TYR A 1 106 ? -4.384 -0.040 16.020 1.00 92.38 106 TYR A O 1
ATOM 873 N N . LYS A 1 107 ? -2.193 -0.222 15.558 1.00 94.69 107 LYS A N 1
ATOM 874 C CA . LYS A 1 107 ? -2.165 0.733 14.443 1.00 94.69 107 LYS A CA 1
ATOM 875 C C . LYS A 1 107 ? -1.584 0.101 13.182 1.00 94.69 107 LYS A C 1
ATOM 877 O O . LYS A 1 107 ? -0.708 -0.760 13.283 1.00 94.69 107 LYS A O 1
ATOM 882 N N . PHE A 1 108 ? -2.061 0.529 12.015 1.00 94.94 108 PHE A N 1
ATOM 883 C CA . PHE A 1 108 ? -1.643 -0.008 10.717 1.00 94.94 108 PHE A CA 1
ATOM 884 C C . PHE A 1 108 ? -0.132 0.126 10.481 1.00 94.94 108 PHE A C 1
ATOM 886 O O . PHE A 1 108 ? 0.498 -0.777 9.935 1.00 94.94 108 PHE A O 1
ATOM 893 N N . GLU A 1 109 ? 0.467 1.221 10.948 1.00 94.00 109 GLU A N 1
ATOM 894 C CA . GLU A 1 109 ? 1.885 1.539 10.770 1.00 94.00 109 GLU A CA 1
ATOM 895 C C . GLU A 1 109 ? 2.817 0.427 11.277 1.00 94.00 109 GLU A C 1
ATOM 897 O O . GLU A 1 109 ? 3.908 0.255 10.738 1.00 94.00 109 GLU A O 1
ATOM 902 N N . HIS A 1 110 ? 2.386 -0.365 12.269 1.00 91.75 110 HIS A N 1
ATOM 903 C CA . HIS A 1 110 ? 3.159 -1.499 12.786 1.00 91.75 110 HIS A CA 1
ATOM 904 C C . HIS A 1 110 ? 3.361 -2.628 11.765 1.00 91.75 110 HIS A C 1
ATOM 906 O O . HIS A 1 110 ? 4.292 -3.415 11.915 1.00 91.75 110 HIS A O 1
ATOM 912 N N . PHE A 1 111 ? 2.525 -2.709 10.727 1.00 91.31 111 PHE A N 1
ATOM 913 C CA . PHE A 1 111 ? 2.591 -3.765 9.712 1.00 91.31 111 PHE A CA 1
ATOM 914 C C . PHE A 1 111 ? 3.286 -3.322 8.422 1.00 91.31 111 PHE A C 1
ATOM 916 O O . PHE A 1 111 ? 3.496 -4.152 7.540 1.00 91.31 111 PHE A O 1
ATOM 923 N N . MET A 1 112 ? 3.696 -2.051 8.303 1.00 90.88 112 MET A N 1
ATOM 924 C CA . MET A 1 112 ? 4.380 -1.543 7.102 1.00 90.88 112 MET A CA 1
ATOM 925 C C . MET A 1 112 ? 5.639 -2.354 6.760 1.00 90.88 112 MET A C 1
ATOM 927 O O . MET A 1 112 ? 5.877 -2.674 5.596 1.00 90.88 112 MET A O 1
ATOM 931 N N . GLY A 1 113 ? 6.398 -2.775 7.778 1.00 87.00 113 GLY A N 1
ATOM 932 C CA . GLY A 1 113 ? 7.555 -3.656 7.602 1.00 87.00 113 GLY A CA 1
ATOM 933 C C . GLY A 1 113 ? 7.193 -5.018 7.000 1.00 87.00 113 GLY A C 1
ATOM 934 O O . GLY A 1 113 ? 7.926 -5.528 6.153 1.00 87.00 113 GLY A O 1
ATOM 935 N N . SER A 1 114 ? 6.040 -5.592 7.355 1.00 88.88 114 SER A N 1
ATOM 936 C CA . SER A 1 114 ? 5.604 -6.899 6.850 1.00 88.88 114 SER A CA 1
ATOM 937 C C . SER A 1 114 ? 5.435 -6.906 5.333 1.00 88.88 114 SER A C 1
ATOM 939 O O . SER A 1 114 ? 5.797 -7.888 4.693 1.00 88.88 114 SER A O 1
ATOM 941 N N . PHE A 1 115 ? 4.971 -5.808 4.730 1.00 89.56 115 PHE A N 1
ATOM 942 C CA . PHE A 1 115 ? 4.874 -5.711 3.270 1.00 89.56 115 PHE A CA 1
ATOM 943 C C . PHE A 1 115 ? 6.243 -5.796 2.594 1.00 89.56 115 PHE A C 1
ATOM 945 O O . PHE A 1 115 ? 6.375 -6.405 1.537 1.00 89.56 115 PHE A O 1
ATOM 952 N N . ILE A 1 116 ? 7.288 -5.260 3.220 1.00 85.56 116 ILE A N 1
ATOM 953 C CA . ILE A 1 116 ? 8.647 -5.294 2.671 1.00 85.56 116 ILE A CA 1
ATOM 954 C C . ILE A 1 116 ? 9.286 -6.668 2.828 1.00 85.56 116 ILE A C 1
ATOM 956 O O . ILE A 1 116 ? 9.875 -7.186 1.880 1.00 85.56 116 ILE A O 1
ATOM 960 N N . TYR A 1 117 ? 9.194 -7.251 4.024 1.00 83.00 117 TYR A N 1
ATOM 961 C CA . TYR A 1 117 ? 9.875 -8.507 4.340 1.00 83.00 117 TYR A CA 1
ATOM 962 C C . TYR A 1 117 ? 9.114 -9.731 3.824 1.00 83.00 117 TYR A C 1
ATOM 964 O O . TYR A 1 117 ? 9.735 -10.686 3.358 1.00 83.00 117 TYR A O 1
ATOM 972 N N . SER A 1 118 ? 7.782 -9.678 3.845 1.00 87.25 118 SER A N 1
ATOM 973 C CA . SER A 1 118 ? 6.886 -10.775 3.466 1.00 87.25 118 SER A CA 1
ATOM 974 C C . SER A 1 118 ? 6.099 -10.490 2.186 1.00 87.25 118 SER A C 1
ATOM 976 O O . SER A 1 118 ? 5.176 -11.237 1.872 1.00 87.25 118 SER A O 1
ATOM 978 N N . GLY A 1 119 ? 6.470 -9.464 1.409 1.00 87.62 119 GLY A N 1
ATOM 979 C CA . GLY A 1 119 ? 5.765 -9.061 0.185 1.00 87.62 119 GLY A CA 1
ATOM 980 C C . GLY A 1 119 ? 5.522 -10.215 -0.788 1.00 87.62 119 GLY A C 1
ATOM 981 O O . GLY A 1 119 ? 4.394 -10.413 -1.225 1.00 87.62 119 GLY A O 1
ATOM 982 N N . LYS A 1 120 ? 6.527 -11.073 -1.026 1.00 87.75 120 LYS A N 1
ATOM 983 C CA . LYS A 1 120 ? 6.365 -12.281 -1.860 1.00 87.75 120 LYS A CA 1
ATOM 984 C C . LYS A 1 120 ? 5.242 -13.209 -1.382 1.00 87.75 120 LYS A C 1
ATOM 986 O O . LYS A 1 120 ? 4.607 -13.837 -2.216 1.00 87.75 120 LYS A O 1
ATOM 991 N N . LYS A 1 121 ? 5.019 -13.320 -0.066 1.00 91.38 121 LYS A N 1
ATOM 992 C CA . LYS A 1 121 ? 3.951 -14.146 0.524 1.00 91.38 121 LYS A CA 1
ATOM 993 C C . LYS A 1 121 ? 2.603 -13.428 0.474 1.00 91.38 121 LYS A C 1
ATOM 995 O O . LYS A 1 121 ? 1.610 -14.029 0.090 1.00 91.38 121 LYS A O 1
ATOM 1000 N N . ILE A 1 122 ? 2.584 -12.139 0.815 1.00 93.94 122 ILE A N 1
ATOM 1001 C CA . ILE A 1 122 ? 1.367 -11.312 0.820 1.00 93.94 122 ILE A CA 1
ATOM 1002 C C . ILE A 1 122 ? 0.785 -11.199 -0.595 1.00 93.94 122 ILE A C 1
ATOM 1004 O O . ILE A 1 122 ? -0.422 -11.301 -0.782 1.00 93.94 122 ILE A O 1
ATOM 1008 N N . PHE A 1 123 ? 1.639 -11.035 -1.603 1.00 93.25 123 PHE A N 1
ATOM 1009 C CA . PHE A 1 123 ? 1.240 -10.786 -2.987 1.00 93.25 123 PHE A CA 1
ATOM 1010 C C . PHE A 1 123 ? 1.224 -12.044 -3.870 1.00 93.25 123 PHE A C 1
ATOM 1012 O O . PHE A 1 123 ? 1.245 -11.913 -5.090 1.00 93.25 123 PHE A O 1
ATOM 1019 N N . GLN A 1 124 ? 1.160 -13.257 -3.298 1.00 89.81 124 GLN A N 1
ATOM 1020 C CA . GLN A 1 124 ? 1.082 -14.497 -4.095 1.00 89.81 124 GLN A CA 1
ATOM 1021 C C . GLN A 1 124 ? -0.131 -14.511 -5.034 1.00 89.81 124 GLN A C 1
ATOM 1023 O O . GLN A 1 124 ? -0.012 -14.911 -6.188 1.00 89.81 124 GLN A O 1
ATOM 1028 N N . ASN A 1 125 ? -1.284 -14.028 -4.559 1.00 92.12 125 ASN A N 1
ATOM 1029 C CA . ASN A 1 125 ? -2.480 -13.824 -5.374 1.00 92.12 125 ASN A CA 1
ATOM 1030 C C . ASN A 1 125 ? -2.903 -12.349 -5.341 1.00 92.12 125 ASN A C 1
ATOM 1032 O O . ASN A 1 125 ? -3.790 -11.959 -4.584 1.00 92.12 125 ASN A O 1
ATOM 1036 N N . ILE A 1 126 ? -2.266 -11.520 -6.175 1.00 92.38 126 ILE A N 1
ATOM 1037 C CA . ILE A 1 126 ? -2.483 -10.062 -6.197 1.00 92.38 126 ILE A CA 1
ATOM 1038 C C . ILE A 1 126 ? -3.952 -9.661 -6.393 1.00 92.38 126 ILE A C 1
ATOM 1040 O O . ILE A 1 126 ? -4.405 -8.677 -5.813 1.00 92.38 126 ILE A O 1
ATOM 1044 N N . SER A 1 127 ? -4.718 -10.426 -7.178 1.00 92.69 127 SER A N 1
ATOM 1045 C CA . SER A 1 127 ? -6.106 -10.084 -7.515 1.00 92.69 127 SER A CA 1
ATOM 1046 C C . SER A 1 127 ? -7.057 -10.202 -6.320 1.00 92.69 127 SER A C 1
ATOM 1048 O O . SER A 1 127 ? -8.062 -9.490 -6.245 1.00 92.69 127 SER A O 1
ATOM 1050 N N . LYS A 1 128 ? -6.723 -11.090 -5.378 1.00 94.81 128 LYS A N 1
ATOM 1051 C CA . LYS A 1 128 ? -7.502 -11.394 -4.183 1.00 94.81 128 LYS A CA 1
ATOM 1052 C C . LYS A 1 128 ? -6.549 -11.881 -3.096 1.00 94.81 128 LYS A C 1
ATOM 1054 O O . LYS A 1 128 ? -6.355 -13.081 -2.908 1.00 94.81 128 LYS A O 1
ATOM 1059 N N . VAL A 1 129 ? -5.960 -10.925 -2.395 1.00 96.44 129 VAL A N 1
ATOM 1060 C CA . VAL A 1 129 ? -5.106 -11.197 -1.245 1.00 96.44 129 VAL A CA 1
ATOM 1061 C C . VAL A 1 129 ? -5.997 -11.544 -0.059 1.00 96.44 129 VAL A C 1
ATOM 1063 O O . VAL A 1 129 ? -6.883 -10.771 0.310 1.00 96.44 129 VAL A O 1
ATOM 1066 N N . ASP A 1 130 ? -5.740 -12.704 0.529 1.00 96.75 130 ASP A N 1
ATOM 1067 C CA . ASP A 1 130 ? -6.260 -13.141 1.821 1.00 96.75 130 ASP A CA 1
ATOM 1068 C C . ASP A 1 130 ? -5.049 -13.687 2.583 1.00 96.75 130 ASP A C 1
ATOM 1070 O O . ASP A 1 130 ? -4.556 -14.775 2.285 1.00 96.75 130 ASP A O 1
ATOM 1074 N N . TYR A 1 131 ? -4.456 -12.842 3.426 1.00 96.19 131 TYR A N 1
ATOM 1075 C CA . TYR A 1 131 ? -3.173 -13.118 4.068 1.00 96.19 131 TYR A CA 1
ATOM 1076 C C . TYR A 1 131 ? -3.353 -13.206 5.573 1.00 96.19 131 TYR A C 1
ATOM 1078 O O . TYR A 1 131 ? -3.984 -12.346 6.189 1.00 96.19 131 TYR A O 1
ATOM 1086 N N . GLU A 1 132 ? -2.717 -14.207 6.167 1.00 95.25 132 GLU A N 1
ATOM 1087 C CA . GLU A 1 132 ? -2.700 -14.415 7.602 1.00 95.25 132 GLU A CA 1
ATOM 1088 C C . GLU A 1 132 ? -1.334 -14.945 8.040 1.00 95.25 132 GLU A C 1
ATOM 1090 O O . GLU A 1 132 ? -0.787 -15.875 7.447 1.00 95.25 132 GLU A O 1
ATOM 1095 N N . ASP A 1 133 ? -0.789 -14.360 9.106 1.00 92.62 133 ASP A N 1
ATOM 1096 C CA . ASP A 1 133 ? 0.381 -14.880 9.805 1.00 92.62 133 ASP A CA 1
ATOM 1097 C C . ASP A 1 133 ? 0.189 -14.852 11.328 1.00 92.62 133 ASP A C 1
ATOM 1099 O O . ASP A 1 133 ? -0.915 -14.664 11.846 1.00 92.62 133 ASP A O 1
ATOM 1103 N N . THR A 1 134 ? 1.264 -15.089 12.078 1.00 90.69 134 THR A N 1
ATOM 1104 C CA . THR A 1 134 ? 1.249 -15.131 13.547 1.00 90.69 134 THR A CA 1
ATOM 1105 C C . THR A 1 134 ? 0.902 -13.783 14.197 1.00 90.69 134 THR A C 1
ATOM 1107 O O . THR A 1 134 ? 0.508 -13.747 15.364 1.00 90.69 134 THR A O 1
ATOM 1110 N N . TYR A 1 135 ? 1.047 -12.665 13.485 1.00 90.44 135 TYR A N 1
ATOM 1111 C CA . TYR A 1 135 ? 0.893 -11.313 14.021 1.00 90.44 135 TYR A CA 1
ATOM 1112 C C . TYR A 1 135 ? -0.392 -10.629 13.559 1.00 90.44 135 TYR A C 1
ATOM 1114 O O . TYR A 1 135 ? -0.991 -9.897 14.351 1.00 90.44 135 TYR A O 1
ATOM 1122 N N . PHE A 1 136 ? -0.821 -10.845 12.314 1.00 95.00 136 PHE A N 1
ATOM 1123 C CA . PHE A 1 136 ? -1.981 -10.162 11.745 1.00 95.00 136 PHE A CA 1
ATOM 1124 C C . PHE A 1 136 ? -2.634 -10.942 10.599 1.00 95.00 136 PHE A C 1
ATOM 1126 O O . PHE A 1 136 ? -2.112 -11.937 10.101 1.00 95.00 136 PHE A O 1
ATOM 1133 N N . SER A 1 137 ? -3.807 -10.468 10.192 1.00 96.81 137 SER A N 1
ATOM 1134 C CA . SER A 1 137 ? -4.474 -10.871 8.955 1.00 96.81 137 SER A CA 1
ATOM 1135 C C . SER A 1 137 ? -4.967 -9.638 8.207 1.00 96.81 137 SER A C 1
ATOM 1137 O O . SER A 1 137 ? -5.234 -8.601 8.823 1.00 96.81 137 SER A O 1
ATOM 1139 N N . LEU A 1 138 ? -5.057 -9.739 6.885 1.00 97.00 138 LEU A N 1
ATOM 1140 C CA . LEU A 1 138 ? -5.627 -8.703 6.031 1.00 97.00 138 LEU A CA 1
ATOM 1141 C C . LEU A 1 138 ? -6.261 -9.303 4.782 1.00 97.00 138 LEU A C 1
ATOM 1143 O O . LEU A 1 138 ? -5.954 -10.426 4.378 1.00 97.00 138 LEU A O 1
ATOM 1147 N N . LYS A 1 139 ? -7.095 -8.498 4.129 1.00 97.38 139 LYS A N 1
ATOM 1148 C CA . LYS A 1 139 ? -7.534 -8.730 2.757 1.00 97.38 139 LYS A CA 1
ATOM 1149 C C . LYS A 1 139 ? -7.043 -7.611 1.855 1.00 97.38 139 LYS A C 1
ATOM 1151 O O . LYS A 1 139 ? -6.739 -6.509 2.313 1.00 97.38 139 LYS A O 1
ATOM 1156 N N . GLY A 1 140 ? -6.972 -7.883 0.560 1.00 97.12 140 GLY A N 1
ATOM 1157 C CA . GLY A 1 140 ? -6.602 -6.861 -0.403 1.00 97.12 140 GLY A CA 1
ATOM 1158 C C . GLY A 1 140 ? -6.920 -7.216 -1.844 1.00 97.12 140 GLY A C 1
ATOM 1159 O O . GLY A 1 140 ? -7.163 -8.370 -2.196 1.00 97.12 140 GLY A O 1
ATOM 1160 N N . LYS A 1 141 ? -6.923 -6.184 -2.682 1.00 97.31 141 LYS A N 1
ATOM 1161 C CA . LYS A 1 141 ? -7.078 -6.295 -4.134 1.00 97.31 141 LYS A CA 1
ATOM 1162 C C . LYS A 1 141 ? -6.039 -5.399 -4.776 1.00 97.31 141 LYS A C 1
ATOM 1164 O O . LYS A 1 141 ? -6.014 -4.200 -4.495 1.00 97.31 141 LYS A O 1
ATOM 1169 N N . PHE A 1 142 ? -5.208 -5.976 -5.631 1.00 97.62 142 PHE A N 1
ATOM 1170 C CA . PHE A 1 142 ? -4.073 -5.301 -6.238 1.00 97.62 142 PHE A CA 1
ATOM 1171 C C . PHE A 1 142 ? -4.020 -5.524 -7.743 1.00 97.62 142 PHE A C 1
ATOM 1173 O O . PHE A 1 142 ? -4.562 -6.484 -8.292 1.00 97.62 142 PHE A O 1
ATOM 1180 N N . LYS A 1 143 ? -3.314 -4.612 -8.398 1.00 97.00 143 LYS A N 1
ATOM 1181 C CA . LYS A 1 143 ? -2.845 -4.719 -9.771 1.00 97.00 143 LYS A CA 1
ATOM 1182 C C . LYS A 1 143 ? -1.329 -4.615 -9.781 1.00 97.00 143 LYS A C 1
ATOM 1184 O O . LYS A 1 143 ? -0.721 -4.145 -8.820 1.00 97.00 143 LYS A O 1
ATOM 1189 N N . GLN A 1 144 ? -0.734 -5.057 -10.878 1.00 96.19 144 GLN A N 1
ATOM 1190 C CA . GLN A 1 144 ? 0.700 -4.988 -11.086 1.00 96.19 144 GLN A CA 1
ATOM 1191 C C . GLN A 1 144 ? 0.994 -4.461 -12.483 1.00 96.19 144 GLN A C 1
ATOM 1193 O O . GLN A 1 144 ? 0.342 -4.861 -13.446 1.00 96.19 144 GLN A O 1
ATOM 1198 N N . ILE A 1 145 ? 1.977 -3.572 -12.571 1.00 96.25 145 ILE A N 1
ATOM 1199 C CA . ILE A 1 145 ? 2.497 -3.033 -13.825 1.00 96.25 145 ILE 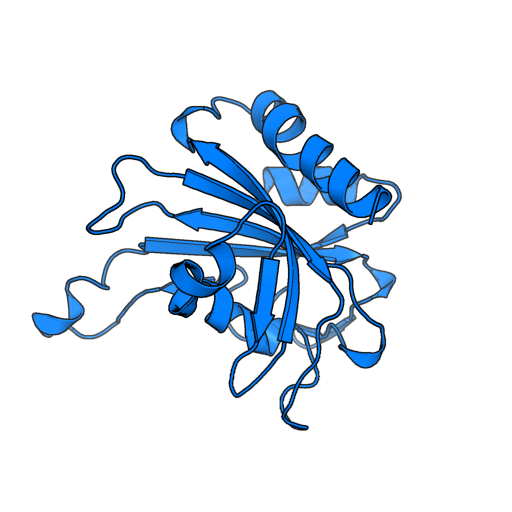A CA 1
ATOM 1200 C C . ILE A 1 145 ? 4.023 -2.997 -13.784 1.00 96.25 145 ILE A C 1
ATOM 1202 O O . ILE A 1 145 ? 4.637 -2.995 -12.714 1.00 96.25 145 ILE A O 1
ATOM 1206 N N . ASN A 1 146 ? 4.638 -2.943 -14.959 1.00 95.19 146 ASN A N 1
ATOM 1207 C CA . ASN A 1 146 ? 6.064 -2.680 -15.090 1.00 95.19 146 ASN A CA 1
ATOM 1208 C C . ASN A 1 146 ? 6.356 -1.217 -14.721 1.00 95.19 146 ASN A C 1
ATOM 1210 O O . ASN A 1 146 ? 5.667 -0.317 -15.200 1.00 95.19 146 ASN A O 1
ATOM 1214 N N . LEU A 1 147 ? 7.379 -0.965 -13.903 1.00 93.50 147 LEU A N 1
ATOM 1215 C CA . LEU A 1 147 ? 7.803 0.395 -13.557 1.00 93.50 147 LEU A CA 1
ATOM 1216 C C . LEU A 1 147 ? 8.185 1.201 -14.806 1.00 93.50 147 LEU A C 1
ATOM 1218 O O . LEU A 1 147 ? 7.852 2.377 -14.887 1.00 93.50 147 LEU A O 1
ATOM 1222 N N . PHE A 1 148 ? 8.820 0.565 -15.792 1.00 93.31 148 PHE A N 1
ATOM 1223 C CA . PHE A 1 148 ? 9.227 1.214 -17.042 1.00 93.31 148 PHE A CA 1
ATOM 1224 C C . PHE A 1 148 ? 8.060 1.538 -17.982 1.00 93.31 148 PHE A C 1
ATOM 1226 O O . PHE A 1 148 ? 8.271 2.176 -19.001 1.00 93.31 148 PHE A O 1
ATOM 1233 N N . SER A 1 149 ? 6.829 1.131 -17.649 1.00 94.00 149 SER A N 1
ATOM 1234 C CA . SER A 1 149 ? 5.629 1.547 -18.394 1.00 94.00 149 SER A CA 1
ATOM 1235 C C . SER A 1 149 ? 5.102 2.931 -17.990 1.00 94.00 149 SER A C 1
ATOM 1237 O O . SER A 1 149 ? 4.083 3.370 -18.527 1.00 94.00 149 SER A O 1
ATOM 1239 N N . ILE A 1 150 ? 5.746 3.580 -17.015 1.00 94.38 150 ILE A N 1
ATOM 1240 C CA . ILE A 1 150 ? 5.416 4.919 -16.529 1.00 94.38 150 ILE A CA 1
ATOM 1241 C C . ILE A 1 150 ? 6.480 5.890 -17.033 1.00 94.38 150 ILE A C 1
ATOM 1243 O O . ILE A 1 150 ? 7.623 5.838 -16.582 1.00 94.38 150 ILE A O 1
ATOM 1247 N N . GLU A 1 151 ? 6.095 6.795 -17.924 1.00 93.19 151 GLU A N 1
ATOM 1248 C CA . GLU A 1 151 ? 7.003 7.776 -18.522 1.00 93.19 151 GLU A CA 1
ATOM 1249 C C . GLU A 1 151 ? 6.725 9.194 -18.010 1.00 93.19 151 GLU A C 1
ATOM 1251 O O . GLU A 1 151 ? 7.624 10.033 -17.960 1.00 93.19 151 GLU A O 1
ATOM 1256 N N . ASN A 1 152 ? 5.487 9.473 -17.593 1.00 93.69 152 ASN A N 1
ATOM 1257 C CA . ASN A 1 152 ? 5.057 10.810 -17.186 1.00 93.69 152 ASN A CA 1
ATOM 1258 C C . ASN A 1 152 ? 3.964 10.788 -16.095 1.00 93.69 152 ASN A C 1
ATOM 1260 O O . ASN A 1 152 ? 3.557 9.743 -15.587 1.00 93.69 152 ASN A O 1
ATOM 1264 N N . SER A 1 153 ? 3.492 11.970 -15.690 1.00 92.75 153 SER A N 1
ATOM 1265 C CA . SER A 1 153 ? 2.447 12.114 -14.669 1.00 92.75 153 SER A CA 1
ATOM 1266 C C . SER A 1 153 ? 1.073 11.608 -15.113 1.00 92.75 153 SER A C 1
ATOM 1268 O O . SER A 1 153 ? 0.315 11.133 -14.269 1.00 92.75 153 SER A O 1
ATOM 1270 N N . ASN A 1 154 ? 0.746 11.682 -16.406 1.00 95.50 154 ASN A N 1
ATOM 1271 C CA . ASN A 1 154 ? -0.535 11.191 -16.920 1.00 95.50 154 ASN A CA 1
ATOM 1272 C C . ASN A 1 154 ? -0.588 9.665 -16.818 1.00 95.50 154 ASN A C 1
ATOM 1274 O O . ASN A 1 154 ? -1.572 9.122 -16.323 1.00 95.50 154 ASN A O 1
ATOM 1278 N N . ASP A 1 155 ? 0.524 8.988 -17.126 1.00 96.75 155 ASP A N 1
ATOM 1279 C CA . ASP A 1 155 ? 0.661 7.548 -16.898 1.00 96.75 155 ASP A CA 1
ATOM 1280 C C . ASP A 1 155 ? 0.410 7.171 -15.436 1.00 96.75 155 ASP A C 1
ATOM 1282 O O . ASP A 1 155 ? -0.274 6.189 -15.155 1.00 96.75 155 ASP A O 1
ATOM 1286 N N . ILE A 1 156 ? 0.940 7.950 -14.484 1.00 95.94 156 ILE A N 1
ATOM 1287 C CA . ILE A 1 156 ? 0.699 7.714 -13.054 1.00 95.94 156 ILE A CA 1
ATOM 1288 C C . ILE A 1 156 ? -0.802 7.782 -12.751 1.00 95.94 156 ILE A C 1
ATOM 1290 O O . ILE A 1 156 ? -1.318 6.925 -12.027 1.00 95.94 156 ILE A O 1
ATOM 1294 N N . ARG A 1 157 ? -1.511 8.769 -13.304 1.00 96.81 157 ARG A N 1
ATOM 1295 C CA . ARG A 1 157 ? -2.945 8.921 -13.062 1.00 96.81 157 ARG A CA 1
ATOM 1296 C C . ARG A 1 157 ? -3.744 7.758 -13.644 1.00 96.81 157 ARG A C 1
ATOM 1298 O O . ARG A 1 157 ? -4.439 7.069 -12.899 1.00 96.81 157 ARG A O 1
ATOM 1305 N N . GLU A 1 158 ? -3.581 7.498 -14.934 1.00 97.62 158 GLU A N 1
ATOM 1306 C CA . GLU A 1 158 ? -4.375 6.520 -15.687 1.00 97.62 158 GLU A CA 1
ATOM 1307 C C . GLU A 1 158 ? -4.041 5.069 -15.315 1.00 97.62 158 GLU A C 1
ATOM 1309 O O . GLU A 1 158 ? -4.927 4.214 -15.222 1.00 97.62 158 GLU A O 1
ATOM 1314 N N . LYS A 1 159 ? -2.757 4.762 -15.086 1.00 97.56 159 LYS A N 1
ATOM 1315 C CA . LYS A 1 159 ? -2.294 3.383 -14.859 1.00 97.56 159 LYS A CA 1
ATOM 1316 C C . LYS A 1 159 ? -2.243 3.005 -13.382 1.00 97.56 159 LYS A C 1
ATOM 1318 O O . LYS A 1 159 ? -2.322 1.812 -13.092 1.00 97.56 159 LYS A O 1
ATOM 1323 N N . ILE A 1 160 ? -2.132 3.966 -12.454 1.00 97.06 160 ILE A N 1
ATOM 1324 C CA . ILE A 1 160 ? -2.004 3.696 -11.008 1.00 97.06 160 ILE A CA 1
ATOM 1325 C C . ILE A 1 160 ? -3.161 4.302 -10.213 1.00 97.06 160 ILE A C 1
ATOM 1327 O O . ILE A 1 160 ? -3.901 3.554 -9.573 1.00 97.06 160 ILE A O 1
ATOM 1331 N N . VAL A 1 161 ? -3.330 5.628 -10.233 1.00 97.38 161 VAL A N 1
ATOM 1332 C CA . VAL A 1 161 ? -4.254 6.323 -9.319 1.00 97.38 161 VAL A CA 1
ATOM 1333 C C . VAL A 1 161 ? -5.709 5.962 -9.602 1.00 97.38 161 VAL A C 1
ATOM 1335 O O . VAL A 1 161 ? -6.374 5.417 -8.722 1.00 97.38 161 VAL A O 1
ATOM 1338 N N . GLU A 1 162 ? -6.207 6.177 -10.819 1.00 97.44 162 GLU A N 1
ATOM 1339 C CA . GLU A 1 162 ? -7.611 5.898 -11.146 1.00 97.44 162 GLU A CA 1
ATOM 1340 C C . GLU A 1 162 ? -7.981 4.418 -10.958 1.00 97.44 162 GLU A C 1
ATOM 1342 O O . GLU A 1 162 ? -9.013 4.128 -10.339 1.00 97.44 162 GLU A O 1
ATOM 1347 N N . PRO A 1 163 ? -7.161 3.436 -11.394 1.00 97.31 163 PRO A N 1
ATOM 1348 C CA . PRO A 1 163 ? -7.459 2.036 -11.131 1.00 97.31 163 PRO A CA 1
ATOM 1349 C C . PRO A 1 163 ? -7.458 1.696 -9.637 1.00 97.31 163 PRO A C 1
ATOM 1351 O O . PRO A 1 163 ? -8.258 0.859 -9.216 1.00 97.31 163 PRO A O 1
ATOM 1354 N N . MET A 1 164 ? -6.594 2.329 -8.840 1.00 96.88 164 MET A N 1
ATOM 1355 C CA . MET A 1 164 ? -6.525 2.134 -7.390 1.00 96.88 164 MET A CA 1
ATOM 1356 C C . MET A 1 164 ? -7.750 2.719 -6.678 1.00 96.88 164 MET A C 1
ATOM 1358 O O . MET A 1 164 ? -8.367 2.031 -5.865 1.00 96.88 164 MET A O 1
ATOM 1362 N N . LEU A 1 165 ? -8.174 3.932 -7.040 1.00 97.56 165 LEU A N 1
ATOM 1363 C CA . LEU A 1 165 ? -9.395 4.556 -6.518 1.00 97.56 165 LEU A CA 1
ATOM 1364 C C . LEU A 1 165 ? -10.645 3.767 -6.921 1.00 97.56 165 LEU A C 1
ATOM 1366 O O . LEU A 1 165 ? -11.548 3.551 -6.115 1.00 97.56 165 LEU A O 1
ATOM 1370 N N . LYS A 1 166 ? -10.675 3.227 -8.143 1.00 97.19 166 LYS A N 1
ATOM 1371 C CA . LYS A 1 166 ? -11.747 2.327 -8.587 1.00 97.19 166 LYS A CA 1
ATOM 1372 C C . LYS A 1 166 ? -11.820 1.052 -7.745 1.00 97.19 166 LYS A C 1
ATOM 1374 O O . LYS A 1 166 ? -12.918 0.556 -7.509 1.00 97.19 166 LYS A O 1
ATOM 1379 N N . LEU A 1 167 ? -10.686 0.503 -7.296 1.00 96.44 167 LEU A N 1
ATOM 1380 C CA . LEU A 1 167 ? -10.675 -0.620 -6.350 1.00 96.44 167 LEU A CA 1
ATOM 1381 C C . LEU A 1 167 ? -11.207 -0.194 -4.978 1.00 96.44 167 LEU A C 1
ATOM 1383 O O . LEU A 1 167 ? -12.006 -0.927 -4.394 1.00 96.44 167 LEU A O 1
ATOM 1387 N N . TYR A 1 168 ? -10.798 0.984 -4.502 1.00 96.81 168 TYR A N 1
ATOM 1388 C CA . TYR A 1 168 ? -11.212 1.555 -3.221 1.00 96.81 168 TYR A CA 1
ATOM 1389 C C . TYR A 1 168 ? -12.731 1.756 -3.127 1.00 96.81 168 TYR A C 1
ATOM 1391 O O . TYR A 1 168 ? -13.355 1.238 -2.198 1.00 96.81 168 TYR A O 1
ATOM 1399 N N . ARG A 1 169 ? -13.318 2.426 -4.129 1.00 95.31 169 ARG A N 1
ATOM 1400 C CA . ARG A 1 169 ? -14.749 2.778 -4.214 1.00 95.31 169 ARG A CA 1
ATOM 1401 C C . ARG A 1 169 ? -15.670 1.573 -4.447 1.00 95.31 169 ARG A C 1
ATOM 1403 O O . ARG A 1 169 ? -16.854 1.638 -4.150 1.00 95.31 169 ARG A O 1
ATOM 1410 N N . LYS A 1 170 ? -15.144 0.466 -4.990 1.00 91.44 170 LYS A N 1
ATOM 1411 C CA . LYS A 1 170 ? -15.907 -0.770 -5.268 1.00 91.44 170 LYS A CA 1
ATOM 1412 C C . LYS A 1 170 ? -15.876 -1.815 -4.151 1.00 91.44 170 LYS A C 1
ATOM 1414 O O . LYS A 1 170 ? -16.527 -2.850 -4.297 1.00 91.44 170 LYS A O 1
ATOM 1419 N N . SER A 1 171 ? -15.027 -1.639 -3.143 1.00 76.06 171 SER A N 1
ATOM 1420 C CA . SER A 1 171 ? -14.757 -2.669 -2.129 1.00 76.06 171 SER A CA 1
ATOM 1421 C C . SER A 1 171 ? -15.375 -2.351 -0.788 1.00 76.06 171 SER A C 1
ATOM 1423 O O . SER A 1 171 ? -15.631 -1.158 -0.530 1.00 76.06 171 SER A O 1
#

Foldseek 3Di:
DVLLQVVCCPDPLRKHKAFAPDHSKDFQADPDPDPVRPVRHDTQKTKIKIWRPVQWDQDPNGIFRFCVSFTKMKMWMWGCDDPPDPAIKIKTAIKTPKFFPDPVCGGPSVCRVVCHVVVCVQCVPQQWGFDDDPTITIIIGIDMDGPVQDDDSVCCCPVHVVVRVVRVVVD

Organism: NCBI:txid412755

pLDDT: mean 88.71, std 12.01, range [50.84, 98.19]

Secondary structure (DSSP, 8-state):
-HHHHHHHHSSTT-EEE---SS-SSEE------SGGGGGGSS--EEEEEEEEGGG--EETTEE--BGGG---EEEEEEE---TT-SS-EEEEEEEEEEEESSTT--BGGGGHHHHHHHHHHHTTTTTSEEEE-SSEEEEEEEEEEEGGG--SHHHHIIIIIHHHHHHHHT-

Radius of gyration: 15.79 Å; chains: 1; bounding box: 46×31×40 Å